Protein AF-A0A659UC07-F1 (afdb_monomer_lite)

Radius of gyration: 20.04 Å; chains: 1; bounding box: 48×40×46 Å

Structure (mmCIF, N/CA/C/O backbone):
data_AF-A0A659UC07-F1
#
_entry.id   AF-A0A659UC07-F1
#
loop_
_atom_site.group_PDB
_atom_site.id
_atom_site.type_symbol
_atom_site.label_atom_id
_atom_site.label_alt_id
_atom_site.label_comp_id
_atom_site.label_asym_id
_atom_site.label_entity_id
_atom_site.label_seq_id
_atom_site.pdbx_PDB_ins_code
_atom_site.Cartn_x
_atom_site.Cartn_y
_atom_site.Cartn_z
_atom_site.occupancy
_atom_site.B_iso_or_equiv
_atom_site.auth_seq_id
_atom_site.auth_comp_id
_atom_site.auth_asym_id
_atom_site.auth_atom_id
_atom_site.pdbx_PDB_model_num
ATOM 1 N N . ILE A 1 1 ? 18.684 -12.597 -20.827 1.00 36.34 1 ILE A N 1
ATOM 2 C CA . ILE A 1 1 ? 17.828 -13.000 -19.686 1.00 36.34 1 ILE A CA 1
ATOM 3 C C . ILE A 1 1 ? 17.828 -11.813 -18.729 1.00 36.34 1 ILE A C 1
ATOM 5 O O . ILE A 1 1 ? 18.915 -11.445 -18.320 1.00 36.34 1 ILE A O 1
ATOM 9 N N . THR A 1 2 ? 16.782 -11.065 -18.393 1.00 39.50 2 THR A N 1
ATOM 10 C CA . THR A 1 2 ? 15.357 -10.947 -18.754 1.00 39.50 2 THR A CA 1
ATOM 11 C C . THR A 1 2 ? 14.907 -9.708 -17.960 1.00 39.50 2 THR A C 1
ATOM 13 O O . THR A 1 2 ? 14.863 -9.743 -16.735 1.00 39.50 2 THR A O 1
ATOM 16 N N . ALA A 1 3 ? 14.587 -8.586 -18.610 1.00 45.97 3 ALA A N 1
ATOM 17 C CA . ALA A 1 3 ? 13.953 -7.452 -17.912 1.00 45.97 3 ALA A CA 1
ATOM 18 C C . ALA A 1 3 ? 12.447 -7.700 -17.653 1.00 45.97 3 ALA A C 1
ATOM 20 O O . ALA A 1 3 ? 11.784 -6.914 -16.981 1.00 45.97 3 ALA A O 1
ATOM 21 N N . LEU A 1 4 ? 11.918 -8.806 -18.191 1.00 49.66 4 LEU A N 1
ATOM 22 C CA . LEU A 1 4 ? 10.507 -9.188 -18.166 1.00 49.66 4 LEU A CA 1
ATOM 23 C C . LEU A 1 4 ? 10.097 -9.935 -16.878 1.00 49.66 4 LEU A C 1
ATOM 25 O O . LEU A 1 4 ? 8.932 -9.882 -16.480 1.00 49.66 4 LEU A O 1
ATOM 29 N N . ASP A 1 5 ? 11.051 -10.559 -16.181 1.00 61.41 5 ASP A N 1
ATOM 30 C CA . ASP A 1 5 ? 10.751 -11.433 -15.037 1.00 61.41 5 ASP A CA 1
ATOM 31 C C . ASP A 1 5 ? 10.484 -10.626 -13.752 1.00 61.41 5 ASP A C 1
ATOM 33 O O . ASP A 1 5 ? 9.542 -10.904 -13.023 1.00 61.41 5 ASP A O 1
ATOM 37 N N . GLN A 1 6 ? 11.202 -9.518 -13.525 1.00 68.38 6 GLN A N 1
ATOM 38 C CA . GLN A 1 6 ? 11.089 -8.758 -12.268 1.00 68.38 6 GLN A CA 1
ATOM 39 C C . GLN A 1 6 ? 9.746 -8.031 -12.092 1.00 68.38 6 GLN A C 1
ATOM 41 O O . GLN A 1 6 ? 9.258 -7.883 -10.973 1.00 68.38 6 GLN A O 1
ATOM 46 N N . VAL A 1 7 ? 9.141 -7.547 -13.183 1.00 78.88 7 VAL A N 1
ATOM 47 C CA . VAL A 1 7 ? 7.853 -6.836 -13.102 1.00 78.88 7 VAL A CA 1
ATOM 48 C C . VAL A 1 7 ? 6.706 -7.821 -12.904 1.00 78.88 7 VAL A C 1
ATOM 50 O O . VAL A 1 7 ? 5.833 -7.562 -12.079 1.00 78.88 7 VAL A O 1
ATOM 53 N N . SER A 1 8 ? 6.719 -8.943 -13.625 1.00 80.25 8 SER A N 1
ATOM 54 C CA . SER A 1 8 ? 5.687 -9.974 -13.504 1.00 80.25 8 SER A CA 1
ATOM 55 C C . SER A 1 8 ? 5.747 -10.683 -12.147 1.00 80.25 8 SER A C 1
ATOM 57 O O . SER A 1 8 ? 4.708 -10.858 -11.515 1.00 80.25 8 SER A O 1
ATOM 59 N N . ASP A 1 9 ? 6.946 -10.984 -11.636 1.00 79.50 9 ASP A N 1
ATOM 60 C CA . ASP A 1 9 ? 7.151 -11.514 -10.281 1.00 79.50 9 ASP A CA 1
A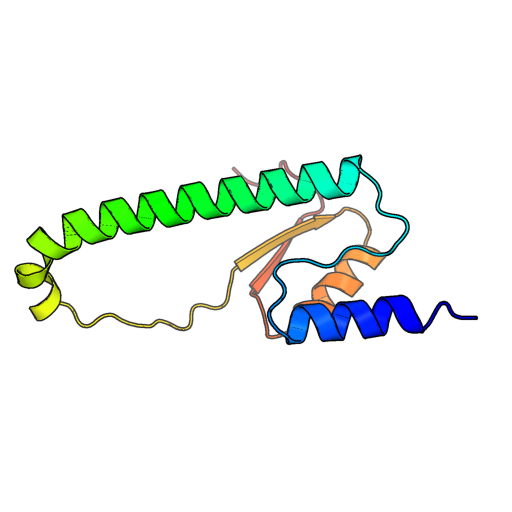TOM 61 C C . ASP A 1 9 ? 6.638 -10.563 -9.200 1.00 79.50 9 ASP A C 1
ATOM 63 O O . ASP A 1 9 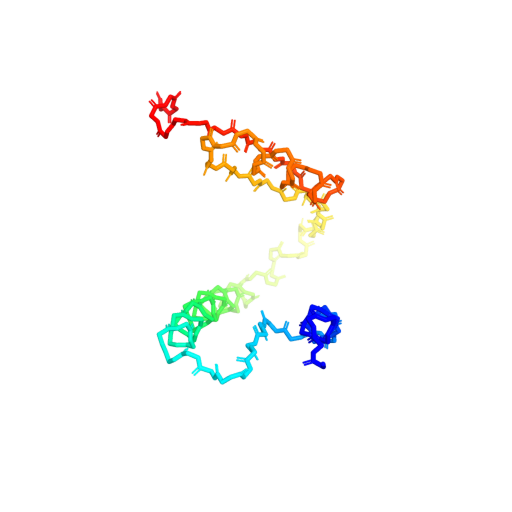? 5.960 -10.993 -8.266 1.00 79.50 9 ASP A O 1
ATOM 67 N N . ARG A 1 10 ? 6.906 -9.259 -9.352 1.00 82.25 10 ARG A N 1
ATOM 68 C CA . ARG A 1 10 ? 6.421 -8.236 -8.422 1.00 82.25 10 ARG A CA 1
ATOM 69 C C . ARG A 1 10 ? 4.903 -8.193 -8.366 1.00 82.25 10 ARG A C 1
ATOM 71 O O . ARG A 1 10 ? 4.343 -8.156 -7.278 1.00 82.25 10 ARG A O 1
ATOM 78 N N . VAL A 1 11 ? 4.250 -8.164 -9.528 1.00 84.81 11 VAL A N 1
ATOM 79 C CA . VAL A 1 11 ? 2.783 -8.108 -9.604 1.00 84.81 11 VAL A CA 1
ATOM 80 C C . VAL A 1 11 ? 2.181 -9.351 -8.957 1.00 84.81 11 VAL A C 1
ATOM 82 O O . VAL A 1 11 ? 1.346 -9.210 -8.072 1.00 84.81 11 VAL A O 1
ATOM 85 N N . ARG A 1 12 ? 2.687 -10.545 -9.295 1.00 83.31 12 ARG A N 1
ATOM 86 C CA . ARG A 1 12 ? 2.229 -11.801 -8.681 1.00 83.31 12 ARG A CA 1
ATOM 87 C C . ARG A 1 12 ? 2.401 -11.820 -7.165 1.00 83.31 12 ARG A C 1
ATOM 89 O O . ARG A 1 12 ? 1.503 -12.268 -6.464 1.00 83.31 12 ARG A O 1
ATOM 96 N N . GLY A 1 13 ? 3.540 -11.348 -6.656 1.00 82.69 13 GLY A N 1
ATOM 97 C CA . GLY A 1 13 ? 3.793 -11.291 -5.216 1.00 82.69 13 GLY A CA 1
ATOM 98 C C . GLY A 1 13 ? 2.794 -10.391 -4.489 1.00 82.69 13 GLY A C 1
ATOM 99 O O . GLY A 1 13 ? 2.229 -10.796 -3.478 1.00 82.69 13 GLY A O 1
ATOM 100 N N . LEU A 1 14 ? 2.534 -9.200 -5.034 1.00 84.38 14 LEU A N 1
ATOM 101 C CA . LEU A 1 14 ? 1.581 -8.250 -4.455 1.00 84.38 14 LEU A CA 1
ATOM 102 C C . LEU A 1 14 ? 0.133 -8.763 -4.539 1.00 84.38 14 LEU A C 1
ATOM 104 O O . LEU A 1 14 ? -0.602 -8.675 -3.561 1.00 84.38 14 LEU A O 1
ATOM 108 N N . GLU A 1 15 ? -0.274 -9.356 -5.666 1.00 84.31 15 GLU A N 1
ATOM 109 C CA . GLU A 1 15 ? -1.612 -9.953 -5.827 1.00 84.31 15 GLU A CA 1
ATOM 110 C C . GLU A 1 15 ? -1.839 -11.164 -4.911 1.00 84.31 15 GLU A C 1
ATOM 112 O O . GLU A 1 15 ? -2.964 -11.409 -4.482 1.00 84.31 15 GLU A O 1
ATOM 117 N N . ALA A 1 16 ? -0.778 -11.891 -4.555 1.00 84.00 16 ALA A N 1
ATOM 118 C CA . ALA A 1 16 ? -0.830 -12.976 -3.577 1.00 84.00 16 ALA A CA 1
ATOM 119 C C . ALA A 1 16 ? -0.968 -12.488 -2.118 1.00 84.00 16 ALA A C 1
ATOM 121 O O . ALA A 1 16 ? -1.017 -13.312 -1.205 1.00 84.00 16 ALA A O 1
ATOM 122 N N . GLY A 1 17 ? -1.030 -11.171 -1.890 1.00 80.56 17 GLY A N 1
ATOM 123 C CA . GLY A 1 17 ? -1.187 -10.569 -0.567 1.00 80.56 17 GLY A CA 1
ATOM 124 C C . GLY A 1 17 ? 0.128 -10.204 0.120 1.00 80.56 17 GLY A C 1
ATOM 125 O O . GLY A 1 17 ? 0.133 -10.012 1.333 1.00 80.56 17 GLY A O 1
ATOM 126 N N . ALA A 1 18 ? 1.245 -10.118 -0.612 1.00 81.94 18 ALA A N 1
ATOM 127 C CA . ALA A 1 18 ? 2.459 -9.540 -0.047 1.00 81.94 18 ALA A CA 1
ATOM 128 C C . ALA A 1 18 ? 2.274 -8.033 0.176 1.00 81.94 18 ALA A C 1
ATOM 130 O O . ALA A 1 18 ? 1.884 -7.311 -0.741 1.00 81.94 18 ALA A O 1
ATOM 131 N N . ASP A 1 19 ? 2.633 -7.552 1.365 1.00 79.00 19 ASP A N 1
ATOM 132 C CA . ASP A 1 19 ? 2.619 -6.117 1.673 1.00 79.00 19 ASP A CA 1
ATOM 133 C C . ASP A 1 19 ? 3.648 -5.335 0.842 1.00 79.00 19 ASP A C 1
ATOM 135 O O . ASP A 1 19 ? 3.473 -4.147 0.572 1.00 79.00 19 ASP A O 1
ATOM 139 N N . ASP A 1 20 ? 4.746 -5.990 0.449 1.00 81.00 20 ASP A N 1
ATOM 140 C CA . ASP A 1 20 ? 5.803 -5.377 -0.345 1.00 81.00 20 ASP A CA 1
ATOM 141 C C . ASP A 1 20 ? 6.665 -6.417 -1.093 1.00 81.00 20 ASP A C 1
ATOM 143 O O . ASP A 1 20 ? 6.716 -7.593 -0.731 1.00 81.00 20 ASP A O 1
ATOM 147 N N . PHE A 1 21 ? 7.383 -5.982 -2.134 1.00 80.94 21 PHE A N 1
ATOM 148 C CA . PHE A 1 21 ? 8.240 -6.824 -2.975 1.00 80.94 21 PHE A CA 1
ATOM 149 C C . PHE A 1 21 ? 9.618 -6.194 -3.223 1.00 80.94 21 PHE A C 1
ATOM 151 O O . PHE A 1 21 ? 9.722 -5.048 -3.677 1.00 80.94 21 PHE A O 1
ATOM 158 N N . LEU A 1 22 ? 10.684 -6.967 -2.991 1.00 74.06 22 LEU A N 1
ATOM 159 C CA . LEU A 1 22 ? 12.080 -6.575 -3.210 1.00 74.06 22 LEU A CA 1
ATOM 160 C C . LEU A 1 22 ? 12.762 -7.501 -4.222 1.00 74.06 22 LEU A C 1
ATOM 162 O O . LEU A 1 22 ? 12.734 -8.723 -4.085 1.00 74.06 22 LEU A O 1
ATOM 166 N N . THR A 1 23 ? 13.424 -6.905 -5.212 1.00 76.75 23 THR A N 1
ATOM 167 C CA . THR A 1 23 ? 14.223 -7.630 -6.206 1.00 76.75 23 THR A CA 1
ATOM 168 C C . THR A 1 23 ? 15.623 -7.908 -5.669 1.00 76.75 23 THR A C 1
ATOM 170 O O . THR A 1 23 ? 16.192 -7.088 -4.946 1.00 76.75 23 THR A O 1
AT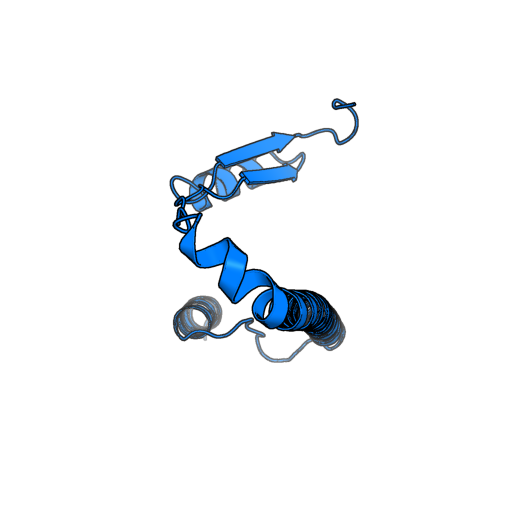OM 173 N N . LYS A 1 24 ? 16.210 -9.047 -6.043 1.00 71.75 24 LYS A N 1
ATOM 174 C CA . LYS A 1 24 ? 17.603 -9.373 -5.702 1.00 71.75 24 LYS A CA 1
ATOM 175 C C . LYS A 1 24 ? 18.580 -8.747 -6.720 1.00 71.75 24 LYS A C 1
ATOM 177 O O . LYS A 1 24 ? 18.230 -8.677 -7.896 1.00 71.75 24 LYS A O 1
ATOM 182 N N . PRO A 1 25 ? 19.806 -8.365 -6.312 1.00 76.31 25 PRO A N 1
ATOM 183 C CA . PRO A 1 25 ? 20.294 -8.326 -4.932 1.00 76.31 25 PRO A CA 1
ATOM 184 C C . PRO A 1 25 ? 19.601 -7.215 -4.131 1.00 76.31 25 PRO A C 1
ATOM 186 O O . PRO A 1 25 ? 19.323 -6.138 -4.654 1.00 76.31 25 PRO A O 1
ATOM 189 N N . VAL A 1 26 ? 19.292 -7.501 -2.865 1.00 72.06 26 VAL A N 1
ATOM 190 C CA . VAL A 1 26 ? 18.534 -6.580 -2.010 1.00 72.06 26 VAL A CA 1
ATOM 191 C C . VAL A 1 26 ? 19.411 -5.387 -1.638 1.00 72.06 26 VAL A C 1
ATOM 193 O O . VAL A 1 26 ? 20.565 -5.553 -1.257 1.00 72.06 26 VAL A O 1
ATOM 196 N N . ASN A 1 27 ? 18.855 -4.181 -1.748 1.00 84.25 27 ASN A N 1
ATOM 197 C CA . ASN A 1 27 ? 19.492 -2.963 -1.262 1.00 84.25 27 ASN A CA 1
ATOM 198 C C . ASN A 1 27 ? 19.091 -2.721 0.203 1.00 84.25 27 ASN A C 1
ATOM 200 O O . ASN A 1 27 ? 17.911 -2.503 0.491 1.00 84.25 27 ASN A O 1
ATOM 204 N N . ASP A 1 28 ? 20.069 -2.718 1.109 1.00 80.00 28 ASP A N 1
ATOM 205 C CA . ASP A 1 28 ? 19.838 -2.617 2.557 1.00 80.00 28 ASP A CA 1
ATOM 206 C C . ASP A 1 28 ? 19.126 -1.326 2.976 1.00 80.00 28 ASP A C 1
ATOM 208 O O . ASP A 1 28 ? 18.288 -1.338 3.880 1.00 80.00 28 ASP A O 1
ATOM 212 N N . LEU A 1 29 ? 19.394 -0.210 2.290 1.00 83.06 29 LEU A N 1
ATOM 213 C CA . LEU A 1 29 ? 18.727 1.062 2.565 1.00 83.06 29 LEU A CA 1
ATOM 214 C C . LEU A 1 29 ? 17.238 0.995 2.199 1.00 83.06 29 LEU A C 1
ATOM 216 O O . LEU A 1 29 ? 16.386 1.460 2.964 1.00 83.06 29 LEU A O 1
ATOM 220 N N . GLN A 1 30 ? 16.913 0.392 1.051 1.00 78.12 30 GLN A N 1
ATOM 221 C CA . GLN A 1 30 ? 15.522 0.190 0.637 1.00 78.12 30 GLN A CA 1
ATOM 222 C C . GLN A 1 30 ? 14.795 -0.755 1.592 1.00 78.12 30 GLN A C 1
ATOM 224 O O . GLN A 1 30 ? 13.689 -0.438 2.031 1.00 78.12 30 GLN A O 1
ATOM 229 N N . LEU A 1 31 ? 15.431 -1.870 1.962 1.00 80.06 31 LEU A N 1
ATOM 230 C CA . LEU A 1 31 ? 14.885 -2.827 2.921 1.00 80.06 31 LEU A CA 1
ATOM 231 C C . LEU A 1 31 ? 14.587 -2.153 4.263 1.00 80.06 31 LEU A C 1
ATOM 233 O O . LEU A 1 31 ? 13.463 -2.224 4.754 1.00 80.06 31 LEU A O 1
ATOM 237 N N . MET A 1 32 ? 15.558 -1.437 4.830 1.00 85.75 32 MET A N 1
ATOM 238 C CA . MET A 1 32 ? 15.402 -0.790 6.131 1.00 85.75 32 MET A CA 1
ATOM 239 C C . MET A 1 32 ? 14.306 0.285 6.120 1.00 85.75 32 MET A C 1
ATOM 241 O O . MET A 1 32 ? 13.557 0.423 7.087 1.00 85.75 32 MET A O 1
ATOM 245 N N . THR A 1 33 ? 14.176 1.031 5.021 1.00 88.19 33 THR A N 1
ATOM 246 C CA . THR A 1 33 ? 13.123 2.047 4.863 1.00 88.19 33 THR A CA 1
ATOM 247 C C . THR A 1 33 ? 11.733 1.410 4.863 1.00 88.19 33 THR A C 1
ATOM 249 O O . THR A 1 33 ? 10.837 1.876 5.569 1.00 88.19 33 THR A O 1
ATOM 252 N N . ARG A 1 34 ? 11.568 0.306 4.126 1.00 85.94 34 ARG A N 1
ATOM 253 C CA . ARG A 1 34 ? 10.306 -0.442 4.036 1.00 85.94 34 ARG A CA 1
ATOM 254 C C . 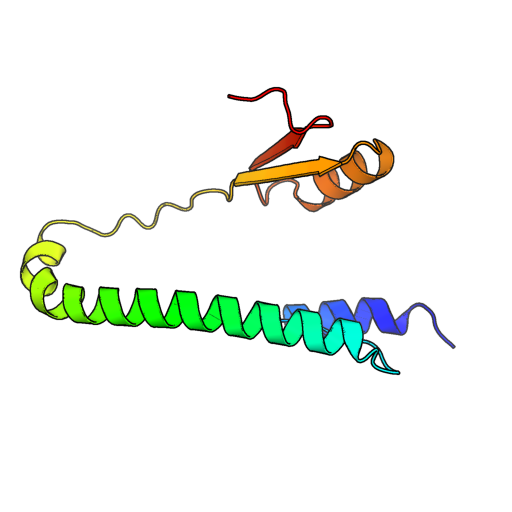ARG A 1 34 ? 9.934 -1.080 5.372 1.00 85.94 34 ARG A C 1
ATOM 256 O O . ARG A 1 34 ? 8.820 -0.879 5.843 1.00 85.94 34 ARG A O 1
ATOM 263 N N . VAL A 1 35 ? 10.886 -1.728 6.049 1.00 87.19 35 VAL A N 1
ATOM 264 C CA . VAL A 1 35 ? 10.680 -2.304 7.392 1.00 87.19 35 VAL A CA 1
ATOM 265 C C . VAL A 1 35 ? 10.213 -1.239 8.385 1.00 87.19 35 VAL A C 1
ATOM 267 O O . VAL A 1 35 ? 9.221 -1.442 9.081 1.00 87.19 35 VAL A O 1
ATOM 270 N N . LYS A 1 36 ? 10.868 -0.071 8.426 1.00 88.19 36 LYS A N 1
ATOM 271 C CA . LYS A 1 36 ? 10.459 1.031 9.313 1.00 88.19 36 LYS A CA 1
ATOM 272 C C . LYS A 1 36 ? 9.043 1.527 9.014 1.00 88.19 36 LYS A C 1
ATOM 274 O O . LYS A 1 36 ? 8.292 1.807 9.946 1.00 88.19 36 LYS A O 1
ATOM 279 N N . SER A 1 37 ? 8.683 1.635 7.735 1.00 86.94 37 SER A N 1
ATOM 280 C CA . SER A 1 37 ? 7.340 2.044 7.313 1.00 86.94 37 SER A CA 1
ATOM 281 C C . SER A 1 37 ? 6.276 1.040 7.769 1.00 86.94 37 SER A C 1
ATOM 283 O O . SER A 1 37 ? 5.314 1.433 8.431 1.00 86.94 37 SER A O 1
ATOM 285 N N . LEU A 1 38 ? 6.500 -0.255 7.521 1.00 86.94 38 LEU A N 1
ATOM 286 C CA . LEU A 1 38 ? 5.584 -1.330 7.911 1.00 86.94 38 LEU A CA 1
ATOM 287 C C . LEU A 1 38 ? 5.416 -1.426 9.433 1.00 86.94 38 LEU A C 1
ATOM 289 O O . LEU A 1 38 ? 4.293 -1.533 9.921 1.00 86.94 38 LEU A O 1
ATOM 293 N N . VAL A 1 39 ? 6.506 -1.312 10.202 1.00 89.50 39 VAL A N 1
ATOM 294 C CA . VAL A 1 39 ? 6.446 -1.292 11.674 1.00 89.50 39 VAL A CA 1
ATOM 295 C C . VAL A 1 39 ? 5.624 -0.106 12.172 1.00 89.50 39 VAL A C 1
ATOM 297 O O . VAL A 1 39 ? 4.775 -0.274 13.043 1.00 89.50 39 VAL A O 1
ATOM 300 N N . ARG A 1 40 ? 5.824 1.091 11.607 1.00 87.94 40 ARG A N 1
ATOM 301 C CA . ARG A 1 40 ? 5.054 2.281 11.993 1.00 87.94 40 ARG A CA 1
ATOM 302 C C . ARG A 1 40 ? 3.564 2.118 11.695 1.00 87.94 40 ARG A C 1
ATOM 304 O O . ARG A 1 40 ? 2.750 2.466 12.548 1.00 87.94 40 ARG A O 1
ATOM 311 N N . LEU A 1 41 ? 3.213 1.598 10.518 1.00 86.25 41 LEU A N 1
ATOM 312 C CA . LEU A 1 41 ? 1.822 1.311 10.160 1.00 86.25 41 LEU A CA 1
ATOM 313 C C . LEU A 1 41 ? 1.203 0.316 11.141 1.00 86.25 41 LEU A C 1
ATOM 315 O O . LEU A 1 41 ? 0.154 0.605 11.711 1.00 86.25 41 LEU A O 1
ATOM 319 N N . LYS A 1 42 ? 1.895 -0.794 11.421 1.00 85.88 42 LYS A N 1
ATOM 320 C CA . LYS A 1 42 ? 1.440 -1.794 12.388 1.00 85.88 42 LYS A CA 1
ATOM 321 C C . LYS A 1 42 ? 1.203 -1.196 13.773 1.00 85.88 42 LYS A C 1
ATOM 323 O O . LYS A 1 42 ? 0.146 -1.438 14.340 1.00 85.88 42 LYS A O 1
ATOM 328 N N . SER A 1 43 ? 2.136 -0.404 14.302 1.00 83.06 43 SER A N 1
ATOM 329 C CA . SER A 1 43 ? 1.981 0.208 15.627 1.00 83.06 43 SER A CA 1
ATOM 330 C C . SER A 1 43 ? 0.752 1.116 15.710 1.00 83.06 43 SER A C 1
ATOM 332 O O . SER A 1 43 ? 0.025 1.061 16.697 1.00 83.06 43 SER A O 1
ATOM 334 N N . LEU A 1 44 ? 0.484 1.911 14.668 1.00 81.12 44 LEU A N 1
ATOM 335 C CA . LEU A 1 44 ? -0.715 2.754 14.602 1.00 81.12 44 LEU A CA 1
ATOM 336 C C . LEU A 1 44 ? -1.994 1.910 14.533 1.00 81.12 44 LEU A C 1
ATOM 338 O O . LEU A 1 44 ? -2.958 2.188 15.244 1.00 81.12 44 LEU A O 1
ATOM 342 N N . THR A 1 45 ? -2.007 0.861 13.709 1.00 80.69 45 THR A N 1
ATOM 343 C CA . THR A 1 45 ? -3.143 -0.065 13.619 1.00 80.69 45 THR A CA 1
ATOM 344 C C . THR A 1 45 ? -3.383 -0.796 14.941 1.00 80.69 45 THR A C 1
ATOM 346 O O . THR A 1 45 ? -4.531 -0.923 15.365 1.00 80.69 45 THR A O 1
ATOM 349 N N . ASP A 1 46 ? -2.325 -1.244 15.616 1.00 79.19 46 ASP A N 1
ATOM 350 C CA . ASP A 1 46 ? -2.402 -1.926 16.908 1.00 79.19 46 ASP A CA 1
ATOM 351 C C . ASP A 1 46 ? -2.914 -0.974 18.002 1.00 79.19 46 ASP A C 1
ATOM 353 O O . ASP A 1 46 ? -3.770 -1.362 18.796 1.00 79.19 46 ASP A O 1
ATOM 357 N N . GLU A 1 47 ? -2.476 0.288 18.010 1.00 79.06 47 GLU A N 1
ATOM 358 C CA . GLU A 1 47 ? -2.980 1.312 18.930 1.00 79.06 47 GLU A CA 1
ATOM 359 C C . GLU A 1 47 ? -4.470 1.598 18.701 1.00 79.06 47 GLU A C 1
ATOM 361 O O . GLU A 1 47 ? -5.257 1.604 19.652 1.00 79.06 47 GLU A O 1
ATOM 366 N N . LEU A 1 48 ? -4.886 1.782 17.445 1.00 76.62 48 LEU A N 1
ATOM 367 C CA . LEU A 1 48 ? -6.298 1.948 17.097 1.00 76.62 48 LEU A CA 1
ATOM 368 C C . LEU A 1 48 ? -7.118 0.720 17.501 1.00 76.62 48 LEU A C 1
ATOM 370 O O . LEU A 1 48 ? -8.220 0.866 18.025 1.00 76.62 48 LEU A O 1
ATOM 374 N N . ARG A 1 49 ? -6.578 -0.490 17.321 1.00 74.31 49 ARG A N 1
ATOM 375 C CA . ARG A 1 49 ? -7.231 -1.739 17.728 1.00 74.31 49 ARG A CA 1
ATOM 376 C C . ARG A 1 49 ? -7.361 -1.847 19.244 1.00 74.31 49 ARG A C 1
ATOM 378 O O . ARG A 1 49 ? -8.415 -2.277 19.714 1.00 74.31 49 ARG A O 1
ATOM 385 N N . LEU A 1 50 ? -6.335 -1.444 19.994 1.00 74.81 50 LEU A N 1
ATOM 386 C CA . LEU A 1 50 ? -6.350 -1.409 21.455 1.00 74.81 50 LEU A CA 1
ATOM 387 C C . LEU A 1 50 ? -7.422 -0.430 21.946 1.00 74.81 50 LEU A C 1
ATOM 389 O O . LEU A 1 50 ? -8.307 -0.827 22.703 1.00 74.81 50 LEU A O 1
ATOM 393 N N . ARG A 1 51 ? -7.419 0.806 21.432 1.00 74.06 51 ARG A N 1
ATOM 394 C CA . ARG A 1 51 ? -8.437 1.823 21.740 1.00 74.06 51 ARG A CA 1
ATOM 395 C C . ARG A 1 51 ? -9.839 1.322 21.397 1.00 74.06 51 ARG A C 1
ATOM 397 O O . ARG A 1 51 ? -10.715 1.353 22.251 1.00 74.06 51 ARG A O 1
ATOM 404 N N . ALA A 1 52 ? -10.026 0.755 20.206 1.00 67.75 52 ALA A N 1
ATOM 405 C CA . ALA A 1 52 ? -11.299 0.182 19.785 1.00 67.75 52 ALA A CA 1
ATOM 406 C C . ALA A 1 52 ? -11.738 -1.005 20.651 1.00 67.75 52 ALA A C 1
ATOM 408 O O . ALA A 1 52 ? -12.934 -1.203 20.810 1.00 67.75 52 ALA A O 1
ATOM 409 N N . SER A 1 53 ? -10.818 -1.802 21.209 1.00 65.44 53 SER A N 1
ATOM 410 C CA . SER A 1 53 ? -11.162 -2.898 22.127 1.00 65.44 53 SER A CA 1
ATOM 411 C C . SER A 1 53 ? -11.605 -2.400 23.504 1.00 65.44 53 SER A C 1
ATOM 413 O O . SER A 1 53 ? -12.594 -2.905 24.030 1.00 65.44 53 SER A O 1
ATOM 415 N N . THR A 1 54 ? -10.957 -1.359 24.035 1.00 60.69 54 THR A N 1
ATOM 416 C CA . THR A 1 54 ? -11.374 -0.693 25.277 1.00 60.69 54 THR A CA 1
ATOM 417 C C . THR A 1 54 ? -12.723 -0.004 25.091 1.00 60.69 54 THR A C 1
ATOM 419 O O . THR A 1 54 ? -13.606 -0.139 25.935 1.00 60.69 54 THR A O 1
ATOM 422 N N . THR A 1 55 ? -12.925 0.658 23.947 1.00 56.16 55 THR A N 1
ATOM 423 C CA . THR A 1 55 ? -14.214 1.238 23.570 1.00 56.16 55 THR A CA 1
ATOM 424 C C . THR A 1 55 ? -15.260 0.153 23.347 1.00 56.16 55 THR A C 1
ATOM 426 O O . THR A 1 55 ? -16.361 0.332 23.826 1.00 56.16 55 THR A O 1
ATOM 429 N N . ARG A 1 56 ? -14.960 -1.004 22.734 1.00 52.09 56 ARG A N 1
ATOM 430 C CA . ARG A 1 56 ? -15.950 -2.079 22.494 1.00 52.09 56 ARG A CA 1
ATOM 431 C C . ARG A 1 56 ? -16.599 -2.604 23.775 1.00 52.09 56 ARG A C 1
ATOM 433 O O . ARG A 1 56 ? -17.795 -2.854 23.758 1.00 52.09 56 ARG A O 1
ATOM 440 N N . ASN A 1 57 ? -15.860 -2.707 24.879 1.00 52.97 57 ASN A N 1
ATOM 441 C CA . ASN A 1 57 ? -16.446 -3.107 26.166 1.00 52.97 57 ASN A CA 1
ATOM 442 C C . ASN A 1 57 ? -17.445 -2.071 26.713 1.00 52.97 57 ASN A C 1
ATOM 444 O O . ASN A 1 57 ? -18.397 -2.448 27.383 1.00 52.97 57 ASN A O 1
ATOM 448 N N . ILE A 1 58 ? -17.247 -0.788 26.403 1.00 54.44 58 ILE A N 1
ATOM 449 C CA . ILE A 1 58 ? -18.149 0.320 26.769 1.00 54.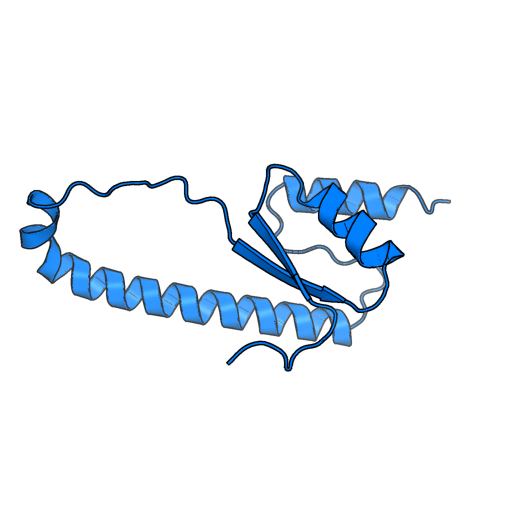44 58 ILE A CA 1
ATOM 450 C C . ILE A 1 58 ? -19.261 0.496 25.710 1.00 54.44 58 ILE A C 1
ATOM 452 O O . ILE A 1 58 ? -20.377 0.891 26.013 1.00 54.44 58 ILE A O 1
ATOM 456 N N . CYS A 1 59 ? -18.973 0.155 24.457 1.00 48.34 59 CYS A N 1
ATOM 457 C CA . CYS A 1 59 ? -19.756 0.478 23.267 1.00 48.34 59 CYS A CA 1
ATOM 458 C C . CYS A 1 59 ? -20.686 -0.671 22.837 1.00 48.34 59 CYS A C 1
ATOM 460 O O . CYS A 1 59 ? -21.489 -0.472 21.939 1.00 48.34 59 CYS A O 1
ATOM 462 N N . ILE A 1 60 ? -20.667 -1.854 23.473 1.00 56.88 60 ILE A N 1
ATOM 463 C CA . ILE A 1 60 ? -21.738 -2.856 23.266 1.00 56.88 60 ILE A CA 1
ATOM 464 C C . ILE A 1 60 ? -23.128 -2.249 23.569 1.00 56.88 60 ILE A C 1
ATOM 466 O O . ILE A 1 60 ? -24.084 -2.574 22.869 1.00 56.88 60 ILE A O 1
ATOM 470 N N . GLU A 1 61 ? -23.238 -1.313 24.523 1.00 50.97 61 GLU A N 1
ATOM 471 C CA . GLU A 1 61 ? -24.475 -0.547 24.780 1.00 50.97 61 GLU A CA 1
ATOM 472 C C . GLU A 1 61 ? -24.819 0.453 23.658 1.00 50.97 61 GLU A C 1
ATOM 474 O O . GLU A 1 61 ? -25.984 0.626 23.306 1.00 50.97 61 GLU A O 1
ATOM 479 N N . GLU A 1 62 ? -23.815 1.095 23.057 1.00 51.19 62 GLU A N 1
ATOM 480 C CA . GLU A 1 62 ? -24.010 2.168 22.071 1.00 51.19 62 GLU A CA 1
ATOM 481 C C . GLU A 1 62 ? -24.172 1.631 20.629 1.00 51.19 62 GLU A C 1
ATOM 483 O O . GLU A 1 62 ? -24.916 2.197 19.825 1.00 51.19 62 GLU A O 1
ATOM 488 N N . LEU A 1 63 ? -23.551 0.487 20.303 1.00 45.84 63 LEU A N 1
ATOM 489 C CA . LEU A 1 63 ? -23.573 -0.160 18.979 1.00 45.84 63 LEU A CA 1
ATOM 490 C C . LEU A 1 63 ? -24.891 -0.854 18.628 1.00 45.84 63 LEU A C 1
ATOM 492 O O . LEU A 1 63 ? -25.170 -1.013 17.442 1.00 45.84 63 LEU A O 1
ATOM 496 N N . LEU A 1 64 ? -25.741 -1.206 19.601 1.00 54.56 64 LEU A N 1
ATOM 497 C CA . LEU A 1 64 ? -27.126 -1.595 19.291 1.00 54.56 64 LEU A CA 1
ATOM 498 C C . LEU A 1 64 ? -27.938 -0.418 18.713 1.00 54.56 64 LEU A C 1
ATOM 500 O O . LEU A 1 64 ? -28.965 -0.642 18.078 1.00 54.56 64 LEU A O 1
ATOM 504 N N . SER A 1 65 ? -27.470 0.824 18.889 1.00 54.91 65 SER A N 1
ATOM 505 C CA . SER A 1 65 ? -28.195 2.036 18.487 1.00 54.91 65 SER A CA 1
ATOM 506 C C . SER A 1 65 ? -27.740 2.630 17.149 1.00 54.91 65 SER A C 1
ATOM 508 O O . SER A 1 65 ? -28.437 3.477 16.590 1.00 54.91 65 SER A O 1
ATOM 510 N N . ARG A 1 66 ? -26.583 2.230 16.607 1.00 52.75 66 ARG A N 1
ATOM 511 C CA . ARG A 1 66 ? -26.039 2.798 15.364 1.00 52.75 66 ARG A CA 1
ATOM 512 C C . ARG A 1 66 ? -25.474 1.707 14.466 1.00 52.75 66 ARG A C 1
ATOM 514 O O . ARG A 1 66 ? -24.304 1.353 14.558 1.00 52.75 66 ARG A O 1
ATOM 521 N N . ASN A 1 67 ? -26.327 1.218 13.567 1.00 49.38 67 ASN A N 1
ATOM 522 C CA . ASN A 1 67 ? -25.941 0.488 12.363 1.00 49.38 67 ASN A CA 1
ATOM 523 C C . ASN A 1 67 ? -24.657 1.083 11.764 1.00 49.38 67 ASN A C 1
ATOM 525 O O . ASN A 1 67 ? -24.645 2.244 11.351 1.00 49.38 67 ASN A O 1
ATOM 529 N N . PHE A 1 68 ? -23.587 0.289 11.711 1.00 48.84 68 PHE A N 1
ATOM 530 C CA . PHE A 1 68 ? -22.365 0.653 11.008 1.00 48.84 68 PHE A CA 1
ATOM 531 C C . PHE A 1 68 ? -22.677 0.809 9.522 1.00 48.84 68 PHE A C 1
ATOM 533 O O . PHE A 1 68 ? -22.865 -0.176 8.811 1.00 48.84 68 PHE A O 1
ATOM 540 N N . ALA A 1 69 ? -22.722 2.053 9.057 1.00 54.59 69 ALA A N 1
ATOM 541 C CA . ALA A 1 69 ? -22.610 2.345 7.645 1.00 54.59 69 ALA A CA 1
ATOM 542 C C . ALA A 1 69 ? -21.196 1.940 7.201 1.00 54.59 69 ALA A C 1
ATOM 544 O O . ALA A 1 69 ? -20.211 2.622 7.477 1.00 54.59 69 ALA A O 1
ATOM 545 N N . SER A 1 70 ? -21.089 0.787 6.549 1.00 57.41 70 SER A N 1
ATOM 546 C CA . SER A 1 70 ? -20.035 0.540 5.576 1.00 57.41 70 SER A CA 1
ATOM 547 C C . SER A 1 70 ? -20.292 1.476 4.395 1.00 57.41 70 SER A C 1
ATOM 549 O O . SER A 1 70 ? -21.000 1.115 3.458 1.00 57.41 70 SER A O 1
ATOM 551 N N . GLU A 1 71 ? -19.800 2.709 4.468 1.00 56.56 71 GLU A N 1
ATOM 552 C CA . GLU A 1 71 ? -19.736 3.561 3.285 1.00 56.56 71 GLU A CA 1
ATOM 553 C C . GLU A 1 71 ? -18.485 3.174 2.501 1.00 56.56 71 GLU A C 1
ATOM 555 O O . GLU A 1 71 ? -17.361 3.391 2.960 1.00 56.56 71 GLU A O 1
ATOM 560 N N . ASP A 1 72 ? -18.701 2.604 1.315 1.00 54.50 72 ASP A N 1
ATOM 561 C CA . ASP A 1 72 ? -17.731 2.497 0.225 1.00 54.50 72 ASP A CA 1
ATOM 562 C C . ASP A 1 72 ? -17.234 3.903 -0.156 1.00 54.50 72 ASP A C 1
ATOM 564 O O . ASP A 1 72 ? -17.636 4.496 -1.157 1.00 54.50 72 ASP A O 1
ATOM 568 N N . THR A 1 73 ? -16.392 4.502 0.684 1.00 65.88 73 THR A N 1
ATOM 569 C CA . THR A 1 73 ? -15.824 5.819 0.415 1.00 65.88 73 THR A CA 1
ATOM 570 C C . THR A 1 73 ? -14.651 5.637 -0.532 1.00 65.88 73 THR A C 1
ATOM 572 O O . THR A 1 73 ? -13.647 5.012 -0.188 1.00 65.88 73 THR A O 1
ATOM 575 N N . THR A 1 74 ? -14.760 6.201 -1.733 1.00 64.81 74 THR A N 1
ATOM 576 C CA . THR A 1 74 ? -13.648 6.258 -2.684 1.00 64.81 74 THR A CA 1
ATOM 577 C C . THR A 1 74 ? -12.451 6.963 -2.035 1.00 64.81 74 THR A C 1
ATOM 579 O O . THR A 1 74 ? -12.615 8.082 -1.533 1.00 64.81 74 THR A O 1
ATOM 582 N N . PRO A 1 75 ? -11.250 6.357 -2.019 1.00 74.31 75 PRO A N 1
ATOM 583 C CA . PRO A 1 75 ? -10.098 6.942 -1.345 1.00 74.31 75 PRO A CA 1
ATOM 584 C C . PRO A 1 75 ? -9.682 8.248 -2.029 1.00 74.31 75 PRO A C 1
ATOM 586 O O . PRO A 1 75 ? -9.577 8.300 -3.253 1.00 74.31 75 PRO A O 1
ATOM 589 N N . LYS A 1 76 ? -9.430 9.295 -1.236 1.00 79.44 76 LYS A N 1
ATOM 590 C CA . LYS A 1 76 ? -8.936 10.595 -1.715 1.00 79.44 76 LYS A CA 1
ATOM 591 C C . LYS A 1 76 ? -7.410 10.633 -1.667 1.00 79.44 76 LYS A C 1
ATOM 593 O O . LYS A 1 76 ? -6.825 10.325 -0.629 1.00 79.44 76 LYS A O 1
ATOM 598 N N . VAL A 1 77 ? -6.761 11.011 -2.764 1.00 81.31 77 VAL A N 1
ATOM 599 C CA . VAL A 1 77 ? -5.298 11.011 -2.924 1.00 81.31 77 VAL A CA 1
ATOM 600 C C . VAL A 1 77 ? -4.840 12.366 -3.463 1.00 81.31 77 VAL A C 1
ATOM 602 O O . VAL A 1 77 ? -5.307 12.789 -4.510 1.00 81.31 77 VAL A O 1
ATOM 605 N N . LEU A 1 78 ? -3.892 13.026 -2.788 1.00 84.12 78 LEU A N 1
ATOM 606 C CA . LEU A 1 78 ? -3.233 14.239 -3.290 1.00 84.12 78 LEU A CA 1
ATOM 607 C C . LEU A 1 78 ? -1.885 13.875 -3.929 1.00 84.12 78 LEU A C 1
ATOM 609 O O . LEU A 1 78 ? -0.979 13.383 -3.253 1.00 84.12 78 LEU A O 1
ATOM 613 N N . LEU A 1 79 ? -1.743 14.130 -5.225 1.00 83.81 79 LEU A N 1
ATOM 614 C CA . LEU A 1 79 ? -0.520 13.945 -5.993 1.00 83.81 79 LEU A CA 1
ATOM 615 C C . LEU A 1 79 ? 0.242 15.269 -6.106 1.00 83.81 79 LEU A C 1
ATOM 617 O O . LEU A 1 79 ? -0.244 16.223 -6.709 1.00 83.81 79 LEU A O 1
ATOM 621 N N . ILE A 1 80 ? 1.466 15.291 -5.578 1.00 83.94 80 ILE A N 1
ATOM 622 C CA . ILE A 1 80 ? 2.385 16.428 -5.688 1.00 83.94 80 ILE A CA 1
ATOM 623 C C . ILE A 1 80 ? 3.521 16.049 -6.645 1.00 83.94 80 ILE A C 1
ATOM 625 O O . ILE A 1 80 ? 4.456 15.353 -6.249 1.00 83.94 80 ILE A O 1
ATOM 629 N N . ASP A 1 81 ? 3.428 16.453 -7.914 1.00 81.69 81 ASP A N 1
ATOM 630 C CA . ASP A 1 81 ? 4.479 16.225 -8.921 1.00 81.69 81 ASP A CA 1
ATOM 631 C C . ASP A 1 81 ? 4.444 17.332 -9.988 1.00 81.69 81 ASP A C 1
ATOM 633 O O . ASP A 1 81 ? 3.415 17.594 -10.609 1.00 81.69 81 ASP A O 1
ATOM 637 N N . GLU A 1 82 ? 5.583 17.981 -10.223 1.00 82.00 82 GLU A N 1
ATOM 638 C CA . GLU A 1 82 ? 5.730 19.052 -11.219 1.00 82.00 82 GLU A CA 1
ATOM 639 C C . GLU A 1 82 ? 5.853 18.507 -12.656 1.00 82.00 82 GLU A C 1
ATOM 641 O O . GLU A 1 82 ? 5.678 19.233 -13.641 1.00 82.00 82 GLU A O 1
ATOM 646 N N . ARG A 1 83 ? 6.160 17.212 -12.820 1.00 83.81 83 ARG A N 1
ATOM 647 C CA . ARG A 1 83 ? 6.384 16.597 -14.134 1.00 83.81 83 ARG A CA 1
ATOM 648 C C . ARG A 1 83 ? 5.075 16.089 -14.729 1.00 83.81 83 ARG A C 1
ATOM 650 O O . ARG A 1 83 ? 4.576 15.030 -14.349 1.00 83.81 83 ARG A O 1
ATOM 657 N N . LYS A 1 84 ? 4.596 16.771 -15.774 1.00 81.25 84 LYS A N 1
ATOM 658 C CA . LYS A 1 84 ? 3.364 16.418 -16.511 1.00 81.25 84 LYS A CA 1
ATOM 659 C C . LYS A 1 84 ? 3.284 14.945 -16.937 1.00 81.25 84 LYS A C 1
ATOM 661 O O . LYS A 1 84 ? 2.268 14.299 -16.711 1.00 81.25 84 LYS A O 1
ATOM 666 N N . SER A 1 85 ? 4.371 14.377 -17.463 1.00 83.44 85 SER A N 1
ATOM 667 C CA . SER A 1 85 ? 4.410 12.967 -17.889 1.00 83.44 85 SER A CA 1
ATOM 668 C C . SER A 1 85 ? 4.239 11.966 -16.736 1.00 83.44 85 SER A C 1
ATOM 670 O O . SER A 1 85 ? 3.722 10.866 -16.935 1.00 83.44 85 SER A O 1
ATOM 672 N N . SER A 1 86 ? 4.666 12.332 -15.524 1.00 81.25 86 SER A N 1
ATOM 673 C CA . SER A 1 86 ? 4.490 11.527 -14.312 1.00 81.25 86 SER A CA 1
ATOM 674 C C . SER A 1 86 ? 3.043 11.604 -13.824 1.00 81.25 86 SER A C 1
ATOM 676 O O . SER A 1 86 ? 2.428 10.564 -13.584 1.00 81.25 86 SER A O 1
ATOM 678 N N . VAL A 1 87 ? 2.479 12.817 -13.792 1.00 82.88 87 VAL A N 1
ATOM 679 C CA . VAL A 1 87 ? 1.076 13.081 -13.438 1.00 82.88 87 VAL A CA 1
ATOM 680 C C . VAL A 1 87 ? 0.120 12.305 -14.337 1.00 82.88 87 VAL A C 1
ATOM 682 O O . VAL A 1 87 ? -0.693 11.539 -13.831 1.00 82.88 87 VAL A O 1
ATOM 685 N N . GLU A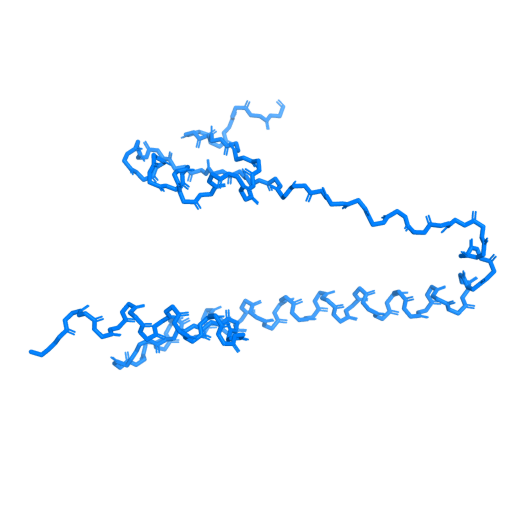 1 88 ? 0.256 12.422 -15.658 1.00 84.50 88 GLU A N 1
ATOM 686 C CA . GLU A 1 88 ? -0.617 11.738 -16.622 1.00 84.50 88 GLU A CA 1
ATOM 687 C C . GLU A 1 88 ? -0.575 10.214 -16.450 1.00 84.50 88 GLU A C 1
ATOM 689 O O . GLU A 1 88 ? -1.603 9.528 -16.494 1.00 84.50 88 GLU A O 1
ATOM 694 N N . ARG A 1 89 ? 0.622 9.665 -16.209 1.00 83.62 89 ARG A N 1
ATOM 695 C CA . ARG A 1 89 ? 0.811 8.231 -15.981 1.00 83.62 89 ARG A CA 1
ATOM 696 C C . ARG A 1 89 ? 0.139 7.769 -14.687 1.00 83.62 89 ARG A C 1
ATOM 698 O O . ARG A 1 89 ? -0.501 6.719 -14.693 1.00 83.62 89 ARG A O 1
ATOM 705 N N . ILE A 1 90 ? 0.275 8.529 -13.600 1.00 80.81 90 ILE A N 1
ATOM 706 C CA . ILE A 1 90 ? -0.315 8.204 -12.293 1.00 80.81 90 ILE A CA 1
ATOM 707 C C . ILE A 1 90 ? -1.838 8.385 -12.330 1.00 80.81 90 ILE A C 1
ATOM 709 O O . ILE A 1 90 ? -2.556 7.474 -11.928 1.00 80.81 90 ILE A O 1
ATOM 713 N N . GLN A 1 91 ? -2.349 9.471 -12.913 1.00 82.88 91 GLN A N 1
ATOM 714 C CA . GLN A 1 91 ? -3.787 9.680 -13.129 1.00 82.88 91 GLN A CA 1
ATOM 715 C C . GLN A 1 91 ? -4.420 8.524 -13.906 1.00 82.88 91 GLN A C 1
ATOM 717 O O . GLN A 1 91 ? -5.483 8.026 -13.545 1.00 82.88 91 GLN A O 1
ATOM 722 N N . LYS A 1 92 ? -3.748 8.039 -14.956 1.00 82.31 92 LYS A N 1
ATOM 723 C CA . LYS A 1 92 ? -4.221 6.877 -15.714 1.00 82.31 92 LYS A CA 1
ATOM 724 C C . LYS A 1 92 ? -4.239 5.595 -14.874 1.00 82.31 92 LYS A C 1
ATOM 726 O O . LYS A 1 92 ? -5.115 4.765 -15.080 1.00 82.31 92 LYS A O 1
ATOM 731 N N . MET A 1 93 ? -3.292 5.431 -13.951 1.00 80.19 93 MET A N 1
ATOM 732 C CA . MET A 1 93 ? -3.166 4.243 -13.098 1.00 80.19 93 MET A CA 1
ATOM 733 C C . MET A 1 93 ? -4.202 4.198 -11.961 1.00 80.19 93 MET A C 1
ATOM 735 O O . MET A 1 93 ? -4.611 3.108 -11.560 1.00 80.19 93 MET A O 1
ATOM 739 N N . PHE A 1 94 ? -4.628 5.362 -11.467 1.00 80.94 94 PHE A N 1
ATOM 740 C CA . PHE A 1 94 ? -5.601 5.510 -10.375 1.00 80.94 94 PHE A CA 1
ATOM 741 C C . PHE A 1 94 ? -7.035 5.788 -10.842 1.00 80.94 94 PHE A C 1
ATOM 743 O O . PHE A 1 94 ? -7.933 5.921 -10.010 1.00 80.94 94 PHE A O 1
ATOM 750 N N . ARG A 1 95 ? -7.263 5.829 -12.160 1.00 72.75 95 ARG A N 1
ATOM 751 C CA . ARG A 1 95 ? -8.596 5.963 -12.753 1.00 72.75 95 ARG A CA 1
ATOM 752 C C . ARG A 1 95 ? -9.550 4.925 -12.148 1.00 72.75 95 ARG A C 1
ATOM 754 O O . ARG A 1 95 ? -9.200 3.751 -12.054 1.00 72.75 95 ARG A O 1
ATOM 761 N N . ASP A 1 96 ? -10.717 5.390 -11.709 1.00 69.38 96 ASP A N 1
ATOM 762 C CA . ASP A 1 96 ? -11.809 4.596 -11.122 1.00 69.38 96 ASP A CA 1
ATOM 763 C C . ASP A 1 96 ? -11.487 3.898 -9.783 1.00 69.38 96 ASP A C 1
ATOM 765 O O . ASP A 1 96 ? -12.308 3.145 -9.264 1.00 69.38 96 ASP A O 1
ATOM 769 N N . ARG A 1 97 ? -10.304 4.147 -9.198 1.00 74.94 97 ARG A N 1
ATOM 770 C CA . ARG A 1 97 ? -9.858 3.548 -7.924 1.00 74.94 97 ARG A CA 1
ATOM 771 C C . ARG A 1 97 ? -9.695 4.557 -6.794 1.00 74.94 97 ARG A C 1
ATOM 773 O O . ARG A 1 97 ? -9.673 4.151 -5.637 1.00 74.94 97 ARG A O 1
ATOM 780 N N . ALA A 1 98 ? -9.540 5.835 -7.123 1.00 78.94 98 ALA A N 1
ATOM 781 C CA . ALA A 1 98 ? -9.360 6.915 -6.164 1.00 78.94 98 ALA A CA 1
ATOM 782 C C . ALA A 1 98 ? -9.809 8.257 -6.758 1.00 78.94 98 ALA A C 1
ATOM 784 O O . ALA A 1 98 ? -9.712 8.471 -7.967 1.00 78.94 98 ALA A O 1
ATOM 785 N N . ASP A 1 99 ? -10.247 9.163 -5.890 1.00 79.50 99 ASP A N 1
ATOM 786 C CA . ASP A 1 99 ? -10.417 10.583 -6.192 1.00 79.50 99 ASP A CA 1
ATOM 787 C C . ASP A 1 99 ? -9.047 11.262 -6.061 1.00 79.50 99 ASP A C 1
ATOM 789 O O . ASP A 1 99 ? -8.474 11.296 -4.969 1.00 79.50 99 ASP A O 1
ATOM 793 N N . LEU A 1 100 ? -8.468 11.697 -7.183 1.00 81.62 100 LEU A N 1
ATOM 794 C CA . LEU A 1 100 ? -7.072 12.128 -7.247 1.00 81.62 100 LEU A CA 1
ATOM 795 C C . LEU A 1 100 ? -6.974 13.631 -7.523 1.00 81.62 100 LEU A C 1
ATOM 797 O O . LEU A 1 100 ? -7.234 14.084 -8.637 1.00 81.62 100 LEU A O 1
ATOM 801 N N . ASP A 1 101 ? -6.542 14.379 -6.512 1.00 84.00 101 ASP A N 1
ATOM 802 C CA . ASP A 1 101 ? -6.213 15.798 -6.607 1.00 84.00 101 ASP A CA 1
ATOM 803 C C . ASP A 1 101 ? -4.744 15.956 -7.019 1.00 84.00 101 ASP A C 1
ATOM 805 O O . ASP A 1 101 ? -3.884 15.207 -6.556 1.00 84.00 101 ASP A O 1
ATOM 809 N N . VAL A 1 102 ? -4.431 16.898 -7.907 1.00 83.06 102 VAL A N 1
ATOM 810 C CA . VAL A 1 102 ? -3.065 17.109 -8.407 1.00 83.06 102 VAL A CA 1
ATOM 811 C C . VAL A 1 102 ? -2.645 18.542 -8.151 1.00 83.06 102 VAL A C 1
ATOM 813 O O . VAL A 1 102 ? -3.248 19.476 -8.676 1.00 83.06 102 VAL A O 1
ATOM 816 N N . THR A 1 103 ? -1.532 18.715 -7.443 1.00 80.81 103 THR A N 1
ATOM 817 C CA . THR A 1 103 ? -0.894 20.019 -7.270 1.00 80.81 103 THR A CA 1
ATOM 818 C C . THR A 1 103 ? 0.564 19.994 -7.721 1.00 80.81 103 THR A C 1
ATOM 820 O O . THR A 1 103 ? 1.325 19.083 -7.408 1.00 80.81 103 THR A O 1
ATOM 823 N N . GLY A 1 104 ? 0.965 21.020 -8.472 1.00 69.50 104 GLY A N 1
ATOM 824 C CA . GLY A 1 104 ? 2.366 21.266 -8.824 1.00 69.50 104 GLY A CA 1
ATOM 825 C C . GLY A 1 104 ? 3.100 22.144 -7.809 1.00 69.50 104 GLY A C 1
ATOM 826 O O . GLY A 1 104 ? 4.306 22.306 -7.925 1.00 69.50 104 GLY A O 1
ATOM 827 N N . TYR A 1 105 ? 2.395 22.723 -6.827 1.00 62.34 105 TYR A N 1
ATOM 828 C CA . TYR A 1 105 ? 2.966 23.690 -5.888 1.00 62.34 105 TYR A CA 1
ATOM 829 C C . TYR A 1 105 ? 2.386 23.488 -4.476 1.00 62.34 105 TYR A C 1
ATOM 831 O O . TYR A 1 105 ? 1.192 23.706 -4.265 1.00 62.34 105 TYR A O 1
ATOM 839 N N . PRO A 1 106 ? 3.205 23.125 -3.472 1.00 56.28 106 PRO A N 1
ATOM 840 C CA . PRO A 1 106 ? 2.732 22.784 -2.126 1.00 56.28 106 PRO A CA 1
ATOM 841 C C . PRO A 1 106 ? 2.263 23.985 -1.275 1.00 56.28 106 PRO A C 1
ATOM 843 O O . PRO A 1 106 ? 2.011 23.820 -0.085 1.00 56.28 106 PRO A O 1
ATOM 846 N N . HIS A 1 107 ? 2.162 25.199 -1.833 1.00 54.97 107 HIS A N 1
ATOM 847 C CA . HIS A 1 107 ? 1.891 26.434 -1.074 1.00 54.97 107 HIS A CA 1
ATOM 848 C C . HIS A 1 107 ? 0.614 27.191 -1.480 1.00 54.97 107 HIS A C 1
ATOM 850 O O . HIS A 1 107 ? 0.413 28.310 -1.024 1.00 54.97 107 HIS A O 1
ATOM 856 N N . ALA A 1 108 ? -0.267 26.609 -2.299 1.00 49.59 108 ALA A N 1
ATOM 857 C CA . ALA A 1 108 ? -1.507 27.272 -2.731 1.00 49.59 108 ALA A CA 1
ATOM 858 C C . ALA A 1 108 ? -2.761 26.917 -1.898 1.00 49.59 108 ALA A C 1
ATOM 860 O O . ALA A 1 108 ? -3.869 27.224 -2.327 1.00 49.59 108 ALA A O 1
ATOM 861 N N . GLY A 1 109 ? -2.619 26.273 -0.734 1.00 48.28 109 GLY A N 1
ATOM 862 C CA . GLY A 1 109 ? -3.767 25.844 0.073 1.00 48.28 109 GLY A CA 1
ATOM 863 C C . GLY A 1 109 ? -3.534 25.924 1.579 1.00 48.28 109 GLY A C 1
ATOM 864 O O . GLY A 1 109 ? -3.173 24.921 2.186 1.00 48.28 109 GLY A O 1
ATOM 865 N N . PHE A 1 110 ? -3.767 27.111 2.144 1.00 40.12 110 PHE A N 1
ATOM 866 C CA . PHE A 1 110 ? -4.340 27.354 3.473 1.00 40.12 110 PHE A CA 1
ATOM 867 C C . PHE A 1 110 ? -5.206 28.611 3.392 1.00 40.12 110 PHE A C 1
ATOM 869 O O . PHE A 1 110 ? -4.776 29.560 2.695 1.00 40.12 110 PHE A O 1
#

Sequence (110 aa):
ITALDQVSDRVRGLEAGADDFLTKPVNDLQLMTRVKSLVRLKSLTDELRLRASTTRNICIEELLSRNFASEDTTPKVLLIDERKSSVERIQKMFRDRADLDVTGYPHAGF

pLDDT: mean 72.44, std 13.8, range [36.34, 89.5]

Foldseek 3Di:
DDPPCQVVVQVVCVVVPDPGDADPPGDPVVVVVVVVVVVVVVVVVVVVVVVVVVVCVVCVVVCVPDDDPPPPDQAEEEAADLDPVVVVVVCVVCPPRHNYHYDPDPPPDD

Secondary structure (DSSP, 8-state):
--SSHHHHHHHHHHHTT-S---PSSPPHHHHHHHHHHHHHHHHHHHHHHHHHHHHHHHHHHHHTSS------PPPEEEEE-S-HHHHHHHHHHHTTT-EEEEES-TTS--